Protein AF-S5TL28-F1 (afdb_monomer_lite)

Radius of gyration: 18.79 Å; chains: 1; bounding box: 47×39×50 Å

InterPro domains:
  IPR011010 DNA breaking-rejoining enzyme, catalytic core [SSF56349] (3-112)
  IPR013762 Integrase-like, catalytic domain superfamily [G3DSA:1.10.443.10] (1-119)

Organism: NCBI:txid1366593

Structure (mmCIF, N/CA/C/O backbone):
data_AF-S5TL28-F1
#
_entry.id   AF-S5TL28-F1
#
loop_
_atom_site.group_PDB
_atom_site.id
_atom_site.type_symbol
_atom_site.label_atom_id
_atom_site.label_alt_id
_atom_site.label_comp_id
_atom_site.label_asym_id
_atom_site.label_entity_id
_atom_site.label_seq_id
_atom_site.pdbx_PDB_ins_code
_atom_site.Cartn_x
_atom_site.Cartn_y
_atom_site.Cartn_z
_atom_site.occupancy
_atom_site.B_iso_or_equiv
_atom_site.auth_seq_id
_atom_site.auth_comp_id
_atom_site.auth_asym_id
_atom_site.auth_atom_id
_atom_site.pdbx_PDB_model_num
ATOM 1 N N . MET A 1 1 ? -10.225 -3.737 2.653 1.00 86.31 1 MET A N 1
ATOM 2 C CA . MET A 1 1 ? -8.857 -3.443 2.164 1.00 86.31 1 MET A CA 1
ATOM 3 C C . MET A 1 1 ? -9.007 -2.374 1.088 1.00 86.31 1 MET A C 1
ATOM 5 O O . MET A 1 1 ? -10.097 -2.346 0.532 1.00 86.31 1 MET A O 1
ATOM 9 N N . PRO A 1 2 ? -8.043 -1.462 0.855 1.00 91.88 2 PRO A N 1
ATOM 10 C CA . PRO A 1 2 ? -8.130 -0.562 -0.299 1.00 91.88 2 PRO A CA 1
ATOM 11 C C . PRO A 1 2 ? -8.305 -1.384 -1.591 1.00 91.88 2 PRO A C 1
ATOM 13 O O . PRO A 1 2 ? -7.598 -2.394 -1.711 1.00 91.88 2 PRO A O 1
ATOM 16 N N . PRO A 1 3 ? -9.244 -1.030 -2.488 1.00 89.69 3 PRO A N 1
ATOM 17 C CA . PRO A 1 3 ? -9.544 -1.804 -3.695 1.00 89.69 3 PRO A CA 1
ATOM 18 C C . PRO A 1 3 ? -8.320 -2.114 -4.557 1.00 89.69 3 PRO A C 1
ATOM 20 O O . PRO A 1 3 ? -8.129 -3.266 -4.939 1.00 89.69 3 PRO A O 1
ATOM 23 N N . SER A 1 4 ? -7.434 -1.140 -4.772 1.00 89.75 4 SER A N 1
ATOM 24 C CA . SER A 1 4 ? -6.243 -1.349 -5.600 1.00 89.75 4 SER A CA 1
ATOM 25 C C . SER A 1 4 ? -5.303 -2.414 -5.031 1.00 89.75 4 SER A C 1
ATOM 27 O O . SER A 1 4 ? -4.737 -3.206 -5.773 1.00 89.75 4 SER A O 1
ATOM 29 N N . ILE A 1 5 ? -5.168 -2.498 -3.702 1.00 90.81 5 ILE A N 1
ATOM 30 C CA . ILE A 1 5 ? -4.371 -3.560 -3.063 1.00 90.81 5 ILE A CA 1
ATOM 31 C C . ILE A 1 5 ? -5.093 -4.910 -3.155 1.00 90.81 5 ILE A C 1
ATOM 33 O O . ILE A 1 5 ? -4.433 -5.936 -3.305 1.00 90.81 5 ILE A O 1
ATOM 37 N N . ALA A 1 6 ? -6.426 -4.926 -3.050 1.00 92.25 6 ALA A N 1
ATOM 38 C CA . ALA A 1 6 ? -7.207 -6.158 -3.128 1.00 92.25 6 ALA A CA 1
ATOM 39 C C . ALA A 1 6 ? -7.021 -6.862 -4.481 1.00 92.25 6 ALA A C 1
ATOM 41 O O . ALA A 1 6 ? -6.751 -8.059 -4.483 1.00 92.25 6 ALA A O 1
ATOM 42 N N . ALA A 1 7 ? -7.021 -6.110 -5.587 1.00 91.12 7 ALA A N 1
ATOM 43 C CA . ALA A 1 7 ? -6.793 -6.651 -6.928 1.00 91.12 7 ALA A CA 1
ATOM 44 C C . ALA A 1 7 ? -5.463 -7.426 -7.043 1.00 91.12 7 ALA A C 1
ATOM 46 O O . ALA A 1 7 ? -5.442 -8.548 -7.542 1.00 91.12 7 ALA A O 1
ATOM 47 N N . PHE A 1 8 ? -4.362 -6.896 -6.492 1.00 91.25 8 PHE A N 1
ATOM 48 C CA . PHE A 1 8 ? -3.078 -7.617 -6.469 1.00 91.25 8 PHE A CA 1
ATOM 49 C C . PHE A 1 8 ? -3.125 -8.899 -5.628 1.00 91.25 8 PHE A C 1
ATOM 51 O O . PHE A 1 8 ? -2.470 -9.889 -5.952 1.00 91.25 8 PHE A O 1
ATOM 58 N N . TYR A 1 9 ? -3.867 -8.887 -4.519 1.00 91.44 9 TYR A N 1
ATOM 59 C CA . TYR A 1 9 ? -4.031 -10.072 -3.675 1.00 91.44 9 TYR A CA 1
ATOM 60 C C . TYR A 1 9 ? -4.878 -11.145 -4.363 1.00 91.44 9 TYR A C 1
ATOM 62 O O . TYR A 1 9 ? -4.575 -12.327 -4.215 1.00 91.44 9 TYR A O 1
ATOM 70 N N . GLU A 1 10 ? -5.913 -10.743 -5.095 1.00 90.94 10 GLU A N 1
ATOM 71 C CA . GLU A 1 10 ? -6.764 -11.627 -5.896 1.00 90.94 10 GLU A CA 1
ATOM 72 C C . GLU A 1 10 ? -5.967 -12.265 -7.038 1.00 90.94 10 GLU A C 1
ATOM 74 O O . GLU A 1 10 ? -5.937 -13.489 -7.139 1.00 90.94 10 GLU A O 1
ATOM 79 N N . GLU A 1 11 ? -5.211 -11.474 -7.804 1.00 89.81 11 GLU A N 1
ATOM 80 C CA . GLU A 1 11 ? -4.336 -11.987 -8.868 1.00 89.81 11 GLU A CA 1
ATOM 81 C C . GLU A 1 11 ? -3.312 -12.998 -8.329 1.00 89.81 11 GLU A C 1
ATOM 83 O O . GLU A 1 11 ? -3.089 -14.066 -8.907 1.00 89.81 11 GLU A O 1
ATOM 88 N N . LEU A 1 12 ? -2.722 -12.703 -7.168 1.00 90.44 12 LEU A N 1
ATOM 89 C CA . LEU A 1 12 ? -1.784 -13.613 -6.524 1.00 90.44 12 LEU A CA 1
ATOM 90 C C . LEU A 1 12 ? -2.466 -14.900 -6.043 1.00 90.44 12 LEU A C 1
ATOM 92 O O . LEU A 1 12 ? -1.913 -15.986 -6.220 1.00 90.44 12 LEU A O 1
ATOM 96 N N . LEU A 1 13 ? -3.666 -14.802 -5.467 1.00 92.00 13 LEU A N 1
ATOM 97 C CA . LEU A 1 13 ? -4.456 -15.964 -5.063 1.00 92.00 13 LEU A CA 1
ATOM 98 C C . LEU A 1 13 ? -4.805 -16.862 -6.255 1.00 92.00 13 LEU A C 1
ATOM 100 O O . LEU A 1 13 ? -4.700 -18.084 -6.133 1.00 92.00 13 LEU A O 1
ATOM 104 N N . ASP A 1 14 ? -5.151 -16.273 -7.399 1.00 91.81 14 ASP A N 1
ATOM 105 C CA . ASP A 1 14 ? -5.502 -16.997 -8.624 1.00 91.81 14 ASP A CA 1
ATOM 106 C C . ASP A 1 14 ? -4.300 -17.691 -9.275 1.00 91.81 14 ASP A C 1
ATOM 108 O O . ASP A 1 14 ? -4.453 -18.757 -9.890 1.00 91.81 14 ASP A O 1
ATOM 112 N N . SER A 1 15 ? -3.096 -17.138 -9.081 1.00 90.81 15 SER A N 1
ATOM 113 C CA . SER A 1 15 ? -1.842 -17.670 -9.631 1.00 90.81 15 SER A CA 1
ATOM 114 C C . SER A 1 15 ? -1.464 -19.057 -9.093 1.00 90.81 15 SER A C 1
ATOM 116 O O . SER A 1 15 ? -0.647 -19.758 -9.694 1.00 90.81 15 SER A O 1
ATOM 118 N N . HIS A 1 16 ? -2.056 -19.493 -7.974 1.00 92.88 16 HIS A N 1
ATOM 119 C CA . HIS A 1 16 ? -1.742 -20.778 -7.356 1.00 92.88 16 HIS A CA 1
ATOM 120 C C . HIS A 1 16 ? -2.952 -21.435 -6.674 1.00 92.88 16 HIS A C 1
ATOM 122 O O . HIS A 1 16 ? -4.073 -20.937 -6.686 1.00 92.88 16 HIS A O 1
ATOM 128 N N . ARG A 1 17 ? -2.754 -22.620 -6.083 1.00 94.75 17 ARG A N 1
ATOM 129 C CA . ARG A 1 17 ? -3.791 -23.352 -5.318 1.00 94.75 17 ARG A CA 1
ATOM 130 C C . ARG A 1 17 ? -3.398 -23.590 -3.859 1.00 94.75 17 ARG A C 1
ATOM 132 O O . ARG A 1 17 ? -3.982 -24.425 -3.175 1.00 94.75 17 ARG A O 1
ATOM 139 N N . HIS A 1 18 ? -2.377 -22.883 -3.388 1.00 94.94 18 HIS A N 1
ATOM 140 C CA . HIS A 1 18 ? -1.877 -23.014 -2.028 1.00 94.94 18 HIS A CA 1
ATOM 141 C C . HIS A 1 18 ? -2.744 -22.242 -1.023 1.00 94.94 18 HIS A C 1
ATOM 143 O O . HIS A 1 18 ? -3.359 -21.240 -1.380 1.00 94.94 18 HIS A O 1
ATOM 149 N N . PRO A 1 19 ? -2.783 -22.673 0.253 1.00 91.88 19 PRO A N 1
ATOM 150 C CA . PRO A 1 19 ? -3.640 -22.060 1.271 1.00 91.88 19 PRO A CA 1
ATOM 151 C C . PRO A 1 19 ? -3.159 -20.682 1.754 1.00 91.88 19 PRO A C 1
ATOM 153 O O . PRO A 1 19 ? -3.872 -20.009 2.495 1.00 91.88 19 PRO A O 1
ATOM 156 N N . PHE A 1 20 ? -1.946 -20.265 1.388 1.00 92.62 20 PHE A N 1
ATOM 157 C CA . PHE A 1 20 ? -1.374 -18.983 1.785 1.00 92.62 20 PHE A CA 1
ATOM 158 C C . PHE A 1 20 ? -1.224 -18.085 0.562 1.00 92.62 20 PHE A C 1
ATOM 160 O O . PHE A 1 20 ? -0.646 -18.519 -0.426 1.00 92.62 20 PHE A O 1
ATOM 167 N N . VAL A 1 21 ? -1.670 -16.829 0.677 1.00 90.69 21 VAL A N 1
ATOM 168 C CA . VAL A 1 21 ? -1.548 -15.816 -0.388 1.00 90.69 21 VAL A CA 1
ATOM 169 C C . VAL A 1 21 ? -0.081 -15.574 -0.759 1.00 90.69 21 VAL A C 1
ATOM 171 O O . VAL A 1 21 ? 0.299 -15.635 -1.913 1.00 90.69 21 VAL A O 1
ATOM 174 N N . LEU A 1 22 ? 0.769 -15.310 0.237 1.00 89.75 22 LEU A N 1
ATOM 175 C CA . LEU A 1 22 ? 2.204 -15.103 0.037 1.00 89.75 22 LEU A CA 1
ATOM 176 C C . LEU A 1 22 ? 2.945 -16.371 0.454 1.00 89.75 22 LEU A C 1
ATOM 178 O O . LEU A 1 22 ? 3.274 -16.555 1.632 1.00 89.75 22 LEU A O 1
ATOM 182 N N . CYS A 1 23 ? 3.200 -17.248 -0.512 1.00 91.50 23 CYS A N 1
ATOM 183 C CA . CYS A 1 23 ? 3.902 -18.505 -0.294 1.00 91.50 23 CYS A CA 1
ATOM 184 C C . CYS A 1 23 ? 5.097 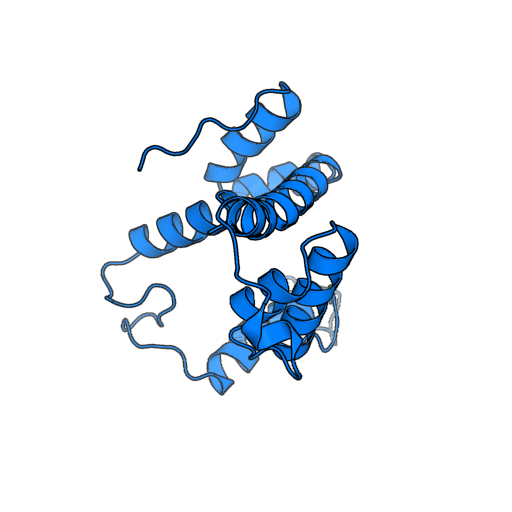-18.684 -1.228 1.00 91.50 23 CYS A C 1
ATOM 186 O O . CYS A 1 23 ? 5.293 -17.940 -2.189 1.00 91.50 23 CYS A O 1
ATOM 188 N N . ASN A 1 24 ? 5.958 -19.631 -0.873 1.00 90.31 24 ASN A N 1
ATOM 189 C CA . ASN A 1 24 ? 7.018 -20.0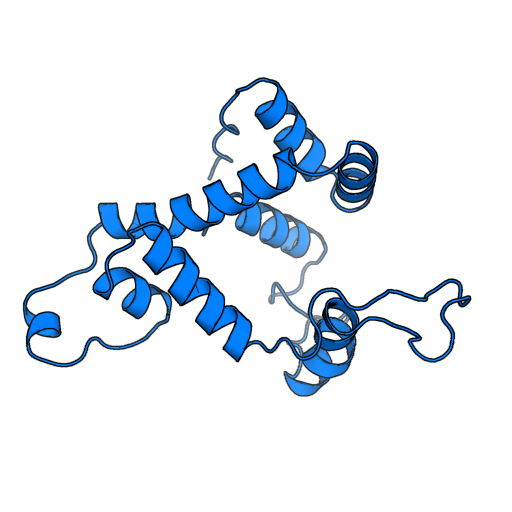95 -1.754 1.00 90.31 24 ASN A CA 1
ATOM 190 C C . ASN A 1 24 ? 6.455 -21.080 -2.805 1.00 90.31 24 ASN A C 1
ATOM 192 O O . ASN A 1 24 ? 5.296 -21.481 -2.687 1.00 90.31 24 ASN A O 1
ATOM 196 N N . PRO A 1 25 ? 7.251 -21.515 -3.800 1.00 89.94 25 PRO A N 1
ATOM 197 C CA . PRO A 1 25 ? 6.788 -22.459 -4.823 1.00 89.94 25 PRO A CA 1
ATOM 198 C C . PRO A 1 25 ? 6.261 -23.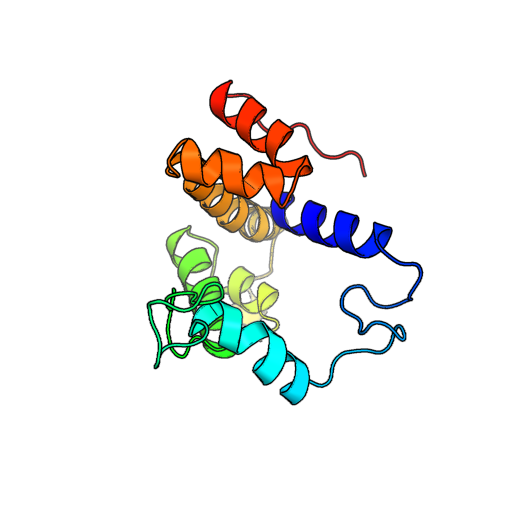798 -4.280 1.00 89.94 25 PRO A C 1
ATOM 200 O O . PRO A 1 25 ? 5.506 -24.482 -4.960 1.00 89.94 25 PRO A O 1
ATOM 203 N N . GLU A 1 26 ? 6.623 -24.181 -3.050 1.00 92.00 26 GLU A N 1
ATOM 204 C CA . GLU A 1 26 ? 6.088 -25.372 -2.377 1.00 92.00 26 GLU A CA 1
ATOM 205 C C . GLU A 1 26 ? 4.819 -25.094 -1.546 1.00 92.00 26 GLU A C 1
ATOM 207 O O . GLU A 1 26 ? 4.367 -25.958 -0.790 1.00 92.00 26 GLU A O 1
ATOM 212 N N . GLY A 1 27 ? 4.257 -23.885 -1.621 1.00 93.25 27 GLY A N 1
ATOM 213 C CA . GLY A 1 27 ? 3.049 -23.492 -0.901 1.00 93.25 27 GLY A CA 1
ATOM 214 C C . GLY A 1 27 ? 3.238 -23.219 0.589 1.00 93.25 27 GLY A C 1
ATOM 215 O O . GLY A 1 27 ? 2.259 -23.165 1.334 1.00 93.25 27 GLY A O 1
ATOM 216 N N . LYS A 1 28 ? 4.478 -23.065 1.059 1.00 94.44 28 LYS A N 1
ATOM 217 C CA . LYS A 1 28 ? 4.801 -22.793 2.466 1.00 94.44 28 LYS A CA 1
ATOM 218 C C . LYS A 1 28 ? 4.971 -21.291 2.717 1.00 94.44 28 LYS A C 1
ATOM 220 O O . LYS A 1 28 ? 5.444 -20.572 1.835 1.00 94.44 28 LYS A O 1
ATOM 225 N N . PRO A 1 29 ? 4.660 -20.800 3.932 1.00 93.25 29 PRO A N 1
ATOM 226 C CA . PRO A 1 29 ? 4.915 -19.410 4.288 1.00 93.25 29 PRO A CA 1
ATOM 227 C C . PRO A 1 29 ? 6.403 -19.066 4.203 1.00 93.25 29 PRO A C 1
ATOM 229 O O . PRO A 1 29 ? 7.267 -19.831 4.646 1.00 93.25 29 PRO A O 1
ATOM 232 N N . TRP A 1 30 ? 6.705 -17.871 3.706 1.00 91.06 30 TRP A N 1
ATOM 233 C CA . TRP A 1 30 ? 8.072 -17.370 3.698 1.00 91.06 30 TRP A CA 1
ATOM 234 C C . TRP A 1 30 ? 8.588 -17.104 5.115 1.00 91.06 30 TRP A C 1
ATOM 236 O O . TRP A 1 30 ? 7.953 -16.427 5.926 1.00 91.06 30 TRP A O 1
ATOM 246 N N . ARG A 1 31 ? 9.814 -17.561 5.405 1.00 91.81 31 ARG A N 1
ATOM 247 C CA . ARG A 1 31 ? 10.542 -17.082 6.587 1.00 91.81 31 ARG A CA 1
ATOM 248 C C . ARG A 1 31 ? 10.865 -15.602 6.406 1.00 91.81 31 ARG A C 1
ATOM 250 O O . ARG A 1 31 ? 11.387 -15.208 5.365 1.00 91.81 31 ARG A O 1
ATOM 257 N N . ARG A 1 32 ? 10.644 -14.806 7.457 1.00 91.06 32 ARG A N 1
ATOM 258 C CA . ARG A 1 32 ? 10.882 -13.352 7.457 1.00 91.06 32 ARG A CA 1
ATOM 259 C C . ARG A 1 32 ? 12.272 -12.968 6.937 1.00 91.06 32 ARG A C 1
ATOM 261 O O . ARG A 1 32 ? 12.377 -12.034 6.152 1.00 91.06 32 ARG A O 1
ATOM 268 N N . SER A 1 33 ? 13.324 -13.666 7.370 1.00 91.50 33 SER A N 1
ATOM 269 C CA . SER A 1 33 ? 14.704 -13.401 6.934 1.00 91.50 33 SER A CA 1
ATOM 270 C C . SER A 1 33 ? 14.892 -13.641 5.438 1.00 91.50 33 SER A C 1
ATOM 272 O O . SER A 1 33 ? 15.465 -12.797 4.759 1.00 91.50 33 SER A O 1
ATOM 274 N N . ASN A 1 34 ? 14.361 -14.754 4.928 1.00 92.12 34 ASN A N 1
ATOM 275 C CA . ASN A 1 34 ? 14.508 -15.144 3.529 1.00 92.12 34 ASN A CA 1
ATOM 276 C C . ASN A 1 34 ? 13.746 -14.184 2.620 1.00 92.12 34 ASN A C 1
ATOM 278 O O . ASN A 1 34 ? 14.311 -13.712 1.643 1.00 92.12 34 ASN A O 1
ATOM 282 N N . PHE A 1 35 ? 12.500 -13.849 2.974 1.00 92.38 35 PHE A N 1
ATOM 283 C CA . PHE A 1 35 ? 11.725 -12.864 2.222 1.00 92.38 35 PHE A CA 1
ATOM 284 C C . PHE A 1 35 ? 12.431 -11.509 2.192 1.00 92.38 35 PHE A C 1
ATOM 286 O O . PHE A 1 35 ? 12.561 -10.887 1.140 1.00 92.38 35 PHE A O 1
ATOM 293 N N . ARG A 1 36 ? 12.935 -11.075 3.355 1.00 91.94 36 ARG A N 1
ATOM 294 C CA . ARG A 1 36 ? 13.642 -9.804 3.473 1.00 91.94 36 ARG A CA 1
ATOM 295 C C . ARG A 1 36 ? 14.864 -9.743 2.559 1.00 91.94 36 ARG A C 1
ATOM 297 O O . ARG A 1 36 ? 15.028 -8.765 1.851 1.00 91.94 36 ARG A O 1
ATOM 304 N N . GLN A 1 37 ? 15.709 -10.769 2.595 1.00 90.81 37 GLN A N 1
ATOM 305 C CA . GLN A 1 37 ? 16.967 -10.775 1.850 1.00 90.81 37 GLN A CA 1
ATOM 306 C C . GLN A 1 37 ? 16.770 -10.963 0.346 1.00 90.81 37 GLN A C 1
ATOM 308 O O . GLN A 1 37 ? 17.516 -10.380 -0.425 1.00 90.81 37 GLN A O 1
ATOM 313 N N . ARG A 1 38 ? 15.799 -11.786 -0.065 1.00 90.75 38 ARG A N 1
ATOM 314 C CA . ARG A 1 38 ? 15.646 -12.187 -1.472 1.00 90.75 38 ARG A CA 1
ATOM 315 C C . ARG A 1 38 ? 14.710 -11.309 -2.286 1.00 90.75 38 ARG A C 1
ATOM 317 O O . ARG A 1 38 ? 14.852 -11.278 -3.496 1.00 90.75 38 ARG A O 1
ATOM 324 N N . TYR A 1 39 ? 13.744 -10.658 -1.643 1.00 90.44 39 TYR A N 1
ATOM 325 C CA . TYR A 1 39 ? 12.704 -9.914 -2.356 1.00 90.44 39 TYR A CA 1
ATOM 326 C C . TYR A 1 39 ? 12.585 -8.484 -1.851 1.00 90.44 39 TYR A C 1
ATOM 328 O O . TYR A 1 39 ? 12.613 -7.553 -2.643 1.00 90.44 39 TYR A O 1
ATOM 336 N N . TRP A 1 40 ? 12.492 -8.292 -0.531 1.00 91.62 40 TRP A N 1
ATOM 337 C CA . TRP A 1 40 ? 12.290 -6.951 0.021 1.00 91.62 40 TRP A CA 1
ATOM 338 C C . TRP A 1 40 ? 13.488 -6.034 -0.232 1.00 91.62 40 TRP A C 1
ATOM 340 O O . TRP A 1 40 ? 13.313 -4.959 -0.784 1.00 91.62 40 TRP A O 1
ATOM 350 N N . TRP A 1 41 ? 14.693 -6.438 0.175 1.00 92.12 41 TRP A N 1
ATOM 351 C CA . TRP A 1 41 ? 15.884 -5.608 -0.001 1.00 92.12 41 TRP A 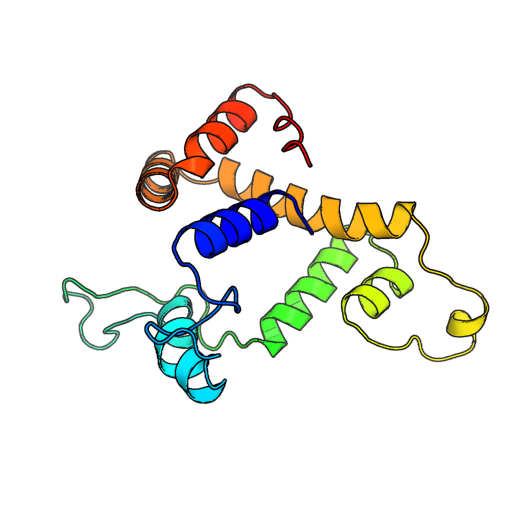CA 1
ATOM 352 C C . TRP A 1 41 ? 16.187 -5.324 -1.472 1.00 92.12 41 TRP A C 1
ATOM 354 O O . TRP A 1 41 ? 16.245 -4.148 -1.803 1.00 92.12 41 TRP A O 1
ATOM 364 N N . PRO A 1 42 ? 16.243 -6.318 -2.378 1.00 91.88 42 PRO A N 1
ATOM 365 C CA . PRO A 1 42 ? 16.461 -6.037 -3.798 1.00 91.88 42 PRO A CA 1
ATOM 366 C C . PRO A 1 42 ? 15.447 -5.060 -4.416 1.00 91.88 42 PRO A C 1
ATOM 368 O O . PRO A 1 42 ? 15.812 -4.262 -5.271 1.00 91.88 42 PRO A O 1
ATOM 371 N N . ALA A 1 43 ? 14.185 -5.072 -3.967 1.00 91.38 43 ALA A N 1
ATOM 372 C CA . ALA A 1 43 ? 13.158 -4.160 -4.480 1.00 91.38 43 ALA A CA 1
ATOM 373 C C . ALA A 1 43 ? 13.356 -2.688 -4.057 1.00 91.38 43 ALA A C 1
ATOM 375 O O . ALA A 1 43 ? 12.924 -1.783 -4.769 1.00 91.38 43 ALA A O 1
ATOM 376 N N . TRP A 1 44 ? 13.979 -2.437 -2.901 1.00 93.12 44 TRP A N 1
ATOM 377 C CA . TRP A 1 44 ? 14.167 -1.085 -2.352 1.00 93.12 44 TRP A CA 1
ATOM 378 C C . TRP A 1 44 ? 15.596 -0.563 -2.513 1.00 93.12 44 TRP A C 1
ATOM 380 O O . TRP A 1 44 ? 15.798 0.609 -2.833 1.00 93.12 44 TRP A O 1
ATOM 390 N N . ASP A 1 45 ? 16.570 -1.445 -2.300 1.00 92.56 45 ASP A N 1
ATOM 391 C CA . ASP A 1 45 ? 18.005 -1.164 -2.285 1.00 92.56 45 ASP A CA 1
ATOM 392 C C . ASP A 1 45 ? 18.659 -1.351 -3.664 1.00 92.56 45 ASP A C 1
ATOM 394 O O . ASP A 1 45 ? 19.821 -0.985 -3.837 1.00 92.56 45 ASP A O 1
ATOM 398 N N . GLY A 1 46 ? 17.917 -1.877 -4.642 1.00 91.69 46 GLY A N 1
ATOM 399 C CA . GLY A 1 46 ? 18.419 -2.132 -5.986 1.00 91.69 46 GLY A CA 1
ATOM 400 C C . GLY A 1 46 ? 19.155 -3.468 -6.132 1.00 91.69 46 GLY A C 1
ATOM 401 O O . GLY A 1 46 ? 19.274 -4.255 -5.189 1.00 91.69 46 GLY A O 1
ATOM 402 N N . GLN A 1 47 ? 19.631 -3.727 -7.348 1.00 90.94 47 GLN A N 1
ATOM 403 C CA . GLN A 1 47 ? 20.396 -4.913 -7.745 1.00 90.94 47 GLN A CA 1
ATOM 404 C C . GLN A 1 47 ? 21.662 -4.493 -8.500 1.00 90.94 47 GLN A C 1
ATOM 406 O O . GLN A 1 47 ? 21.676 -3.464 -9.175 1.00 90.94 47 GLN A O 1
ATOM 411 N N . ASP A 1 48 ? 22.733 -5.271 -8.325 1.00 85.25 48 ASP A N 1
ATOM 412 C CA . ASP A 1 48 ? 24.034 -5.095 -8.989 1.00 85.25 48 ASP A CA 1
ATOM 413 C C . ASP A 1 48 ? 24.594 -3.668 -8.938 1.00 85.25 48 ASP A C 1
ATOM 415 O O . ASP A 1 48 ? 25.036 -3.088 -9.927 1.00 85.25 48 ASP A O 1
ATOM 419 N N . MET A 1 49 ? 24.597 -3.088 -7.736 1.00 83.56 49 MET A N 1
ATOM 420 C CA . MET A 1 49 ? 25.060 -1.717 -7.483 1.00 83.56 49 MET A CA 1
ATOM 421 C C . MET A 1 49 ? 26.529 -1.474 -7.847 1.00 83.56 49 MET A C 1
ATOM 423 O O . MET A 1 49 ? 26.901 -0.347 -8.173 1.00 83.56 49 MET A O 1
ATOM 427 N N . ASP A 1 50 ? 27.350 -2.522 -7.808 1.00 86.75 50 ASP A N 1
ATOM 428 C CA . ASP A 1 50 ? 28.773 -2.452 -8.149 1.00 86.75 50 ASP A CA 1
ATOM 429 C C . ASP A 1 50 ? 29.017 -2.487 -9.668 1.00 86.75 50 ASP A C 1
ATOM 431 O O . ASP A 1 50 ? 30.120 -2.176 -10.122 1.00 86.75 50 ASP A O 1
ATOM 435 N N . ASN A 1 51 ? 28.000 -2.833 -10.468 1.00 88.50 51 ASN A N 1
ATOM 436 C CA . ASN A 1 51 ? 28.075 -2.851 -11.926 1.00 88.50 51 ASN A CA 1
ATOM 437 C C . ASN A 1 51 ? 26.826 -2.213 -12.564 1.00 88.50 51 ASN A C 1
ATOM 439 O O . ASN A 1 51 ? 25.945 -2.925 -13.044 1.00 88.50 51 ASN A O 1
ATOM 443 N N . PRO A 1 52 ? 26.772 -0.871 -12.660 1.00 86.50 52 PRO A N 1
ATOM 444 C CA . PRO A 1 52 ? 25.629 -0.157 -13.236 1.00 86.50 52 PRO A CA 1
ATOM 445 C C . PRO A 1 52 ? 25.324 -0.474 -14.709 1.00 86.50 52 PRO A C 1
ATOM 447 O O . PRO A 1 52 ? 24.282 -0.073 -15.217 1.00 86.50 52 PRO A O 1
ATOM 450 N N . CYS A 1 53 ? 26.244 -1.143 -15.410 1.00 88.25 53 CYS A N 1
ATOM 451 C CA . CYS A 1 53 ? 26.074 -1.563 -16.800 1.00 88.25 53 CYS A CA 1
ATOM 452 C C . CYS A 1 53 ? 25.566 -3.009 -16.934 1.00 88.25 53 CYS A C 1
ATOM 454 O O . CYS A 1 53 ? 25.484 -3.499 -18.058 1.00 88.25 53 CYS A O 1
ATOM 456 N N . ALA A 1 54 ? 25.310 -3.715 -15.828 1.00 88.75 54 ALA A N 1
ATOM 457 C CA . ALA A 1 54 ? 24.734 -5.054 -15.869 1.00 88.75 54 ALA A CA 1
ATOM 458 C C . ALA A 1 54 ? 23.295 -5.014 -16.405 1.00 88.75 54 ALA A C 1
ATOM 460 O O . ALA A 1 54 ? 22.555 -4.067 -16.137 1.00 88.75 54 ALA A O 1
ATOM 461 N N . ASP A 1 55 ? 22.894 -6.056 -17.137 1.00 85.75 55 ASP A N 1
ATOM 462 C CA . ASP A 1 55 ? 21.551 -6.151 -17.726 1.00 85.75 55 ASP A CA 1
ATOM 463 C C . ASP A 1 55 ? 20.440 -6.219 -16.657 1.00 85.75 55 ASP A C 1
ATOM 465 O O . ASP A 1 55 ? 19.305 -5.821 -16.910 1.00 85.75 55 ASP A O 1
ATOM 469 N N . ASP A 1 56 ? 20.764 -6.709 -15.459 1.00 86.44 56 ASP A N 1
ATOM 470 C CA . ASP A 1 56 ? 19.893 -6.821 -14.286 1.00 86.44 56 ASP A CA 1
ATOM 471 C C . ASP A 1 56 ? 20.102 -5.705 -13.250 1.00 86.44 56 ASP A C 1
ATOM 473 O O . ASP A 1 56 ? 19.493 -5.737 -12.177 1.00 86.44 56 ASP A O 1
ATOM 477 N N . HIS A 1 57 ? 20.899 -4.680 -13.573 1.00 89.38 57 HIS A N 1
ATOM 478 C CA . HIS A 1 57 ? 21.078 -3.536 -12.690 1.00 89.38 57 HIS A CA 1
ATOM 479 C C . HIS A 1 57 ? 19.746 -2.814 -12.452 1.00 89.38 57 HIS A C 1
ATOM 481 O O . HIS A 1 57 ? 19.098 -2.314 -13.376 1.00 89.38 57 HIS A O 1
ATOM 487 N N . VAL A 1 58 ? 19.367 -2.697 -11.181 1.00 88.62 58 VAL A N 1
ATOM 488 C CA . VAL A 1 58 ? 18.200 -1.923 -10.750 1.00 88.62 58 VAL A CA 1
ATOM 489 C C . VAL A 1 58 ? 18.682 -0.875 -9.755 1.00 88.62 58 VAL A C 1
ATOM 491 O O . VAL A 1 58 ? 19.205 -1.255 -8.707 1.00 88.62 58 VAL A O 1
ATOM 494 N N . PRO A 1 59 ? 18.514 0.433 -10.019 1.00 90.31 59 PRO A N 1
ATOM 495 C CA . PRO A 1 59 ? 18.902 1.452 -9.057 1.00 90.31 59 PRO A CA 1
ATOM 496 C C . PRO A 1 59 ? 17.986 1.415 -7.821 1.00 90.31 59 PRO A C 1
ATOM 498 O O . PRO A 1 59 ? 16.805 1.068 -7.928 1.00 90.31 59 PRO A O 1
ATOM 501 N N . PRO A 1 60 ? 18.485 1.811 -6.639 1.00 92.50 60 PRO A N 1
ATOM 502 C CA . PRO A 1 60 ? 17.677 1.862 -5.436 1.00 92.50 60 PRO A CA 1
ATOM 503 C C . PRO A 1 60 ? 16.589 2.925 -5.561 1.00 92.50 60 PRO A C 1
ATOM 505 O O . PRO A 1 60 ? 16.841 4.048 -6.001 1.00 92.50 60 PRO A O 1
ATOM 508 N N . SER A 1 61 ? 15.395 2.596 -5.082 1.00 90.12 61 SER A N 1
ATOM 509 C CA . SER A 1 61 ? 14.272 3.534 -5.005 1.00 90.12 61 SER A CA 1
ATOM 510 C C . SER A 1 61 ? 14.198 4.219 -3.638 1.00 90.12 61 SER A C 1
ATOM 512 O O . SER A 1 61 ? 13.986 5.428 -3.552 1.00 90.12 61 SER A O 1
ATOM 514 N N . LEU A 1 62 ? 14.405 3.460 -2.558 1.00 91.25 62 LEU A N 1
ATOM 515 C CA . LEU A 1 62 ? 14.411 3.964 -1.187 1.00 91.25 62 LEU A CA 1
ATOM 516 C C . LEU A 1 62 ? 15.334 3.090 -0.322 1.00 91.25 62 LEU A C 1
ATOM 518 O O . LEU A 1 62 ? 14.856 2.175 0.357 1.00 91.25 62 LEU A O 1
ATOM 522 N N . PRO A 1 63 ? 16.654 3.357 -0.342 1.00 89.94 63 PRO A N 1
ATOM 523 C CA . PRO A 1 63 ? 17.624 2.562 0.395 1.00 89.94 63 PRO A CA 1
ATOM 524 C C . PRO A 1 63 ? 17.275 2.420 1.877 1.00 89.94 63 PRO A C 1
ATOM 526 O O . PRO A 1 63 ? 16.853 3.378 2.531 1.00 89.94 63 PRO A O 1
ATOM 529 N N . TRP A 1 64 ? 17.529 1.236 2.426 1.00 86.00 64 TRP A N 1
ATOM 530 C CA . TRP A 1 64 ? 17.351 0.873 3.833 1.00 86.00 64 TRP A CA 1
ATOM 531 C C . TRP A 1 64 ? 15.903 0.883 4.318 1.00 86.00 64 TRP A C 1
ATOM 533 O O . TRP A 1 64 ? 15.652 0.800 5.526 1.00 86.00 64 TRP A O 1
ATOM 543 N N . PHE A 1 65 ? 14.933 0.933 3.404 1.00 94.00 65 PHE A N 1
ATOM 544 C CA . PHE A 1 65 ? 13.530 0.890 3.770 1.00 94.00 65 PHE A CA 1
ATOM 545 C C . PHE A 1 65 ? 13.190 -0.442 4.442 1.00 94.00 65 PHE A C 1
ATOM 547 O O . PHE A 1 65 ? 13.468 -1.529 3.933 1.00 94.00 65 PHE A O 1
ATOM 554 N N . THR A 1 66 ? 12.584 -0.381 5.627 1.00 92.00 66 THR A N 1
ATOM 555 C CA . THR A 1 66 ? 12.208 -1.576 6.394 1.00 92.00 66 THR A CA 1
ATOM 556 C C . THR A 1 66 ? 10.696 -1.698 6.518 1.00 92.00 66 THR A C 1
ATOM 558 O O . THR A 1 66 ? 9.960 -0.729 6.365 1.00 92.00 66 THR A O 1
ATOM 561 N N . PHE A 1 67 ? 10.211 -2.881 6.904 1.00 89.62 67 PHE A N 1
ATOM 562 C CA . PHE A 1 67 ? 8.800 -3.055 7.272 1.00 89.62 67 PHE A CA 1
ATOM 563 C C . PHE A 1 67 ? 8.341 -2.102 8.383 1.00 89.62 67 PHE A C 1
ATOM 565 O O . PHE A 1 67 ? 7.176 -1.708 8.414 1.00 89.62 67 PHE A O 1
ATOM 572 N N . ASN A 1 68 ? 9.236 -1.756 9.315 1.00 92.06 68 ASN A N 1
ATOM 573 C CA . ASN A 1 68 ? 8.913 -0.811 10.376 1.00 92.06 68 ASN A CA 1
ATOM 574 C C . ASN A 1 68 ? 8.754 0.604 9.809 1.00 92.06 68 ASN A C 1
ATOM 576 O O . ASN A 1 68 ? 7.772 1.269 10.130 1.00 92.06 68 ASN A O 1
ATOM 580 N N . GLU A 1 69 ? 9.643 1.005 8.896 1.00 93.19 69 GLU A N 1
ATOM 581 C CA . GLU A 1 69 ? 9.536 2.284 8.189 1.00 93.19 69 GLU A CA 1
ATOM 582 C C . GLU A 1 69 ? 8.257 2.355 7.356 1.00 93.19 69 GLU A C 1
ATOM 584 O O . GLU A 1 69 ? 7.497 3.304 7.505 1.00 93.19 69 GLU A O 1
ATOM 589 N N . GLY A 1 70 ? 7.906 1.307 6.604 1.00 93.19 70 GLY A N 1
ATOM 590 C CA . GLY A 1 70 ? 6.632 1.275 5.876 1.00 93.19 70 GLY A CA 1
ATOM 591 C C . GLY A 1 70 ? 5.408 1.406 6.783 1.00 93.19 70 GLY A C 1
ATOM 592 O O . GLY A 1 70 ? 4.438 2.087 6.446 1.00 93.19 70 GLY A O 1
ATOM 593 N N . ARG A 1 71 ? 5.463 0.832 7.989 1.00 93.56 71 ARG A N 1
ATOM 594 C CA . ARG A 1 71 ? 4.404 0.987 8.991 1.00 93.56 71 ARG A CA 1
ATOM 595 C C . ARG A 1 71 ? 4.350 2.403 9.573 1.00 93.56 71 ARG A C 1
ATOM 597 O O . ARG A 1 71 ? 3.252 2.890 9.857 1.00 93.56 71 ARG A O 1
ATOM 604 N N . HIS A 1 72 ? 5.498 3.051 9.767 1.00 94.50 72 HIS A N 1
ATOM 605 C CA . HIS A 1 72 ? 5.573 4.452 10.176 1.00 94.50 72 HIS A CA 1
ATOM 606 C C . HIS A 1 72 ? 5.014 5.367 9.088 1.00 94.50 72 HIS A C 1
ATOM 608 O O . HIS A 1 72 ? 4.094 6.128 9.380 1.00 94.50 72 HIS A O 1
ATOM 614 N N . THR A 1 73 ? 5.456 5.204 7.841 1.00 94.75 73 THR A N 1
ATOM 615 C CA . THR A 1 73 ? 4.952 5.941 6.677 1.00 94.75 73 THR A CA 1
ATOM 616 C C . THR A 1 73 ? 3.441 5.799 6.535 1.00 94.75 73 THR A C 1
ATOM 618 O O . THR A 1 73 ? 2.746 6.806 6.437 1.00 94.75 73 THR A O 1
ATOM 621 N N . HIS A 1 74 ? 2.894 4.580 6.643 1.00 95.50 74 HIS A N 1
ATOM 622 C CA . HIS A 1 74 ? 1.443 4.372 6.600 1.00 95.50 74 HIS A CA 1
ATOM 623 C C . HIS A 1 74 ? 0.708 5.161 7.695 1.00 95.50 74 HIS A C 1
ATOM 625 O O . HIS A 1 74 ? -0.323 5.776 7.436 1.00 95.50 74 HIS A O 1
ATOM 631 N N . SER A 1 75 ? 1.241 5.180 8.923 1.00 96.38 75 SER A N 1
ATOM 632 C CA . SER A 1 75 ? 0.656 5.974 10.009 1.00 96.38 75 SER A CA 1
ATOM 633 C C . SER A 1 75 ? 0.717 7.476 9.738 1.00 96.38 75 SER A C 1
ATOM 635 O O . SER A 1 75 ? -0.218 8.184 10.118 1.00 96.38 75 SER A O 1
ATOM 637 N N . THR A 1 76 ? 1.820 7.954 9.162 1.00 97.19 76 THR A N 1
ATOM 638 C CA . THR A 1 76 ? 2.044 9.367 8.844 1.00 97.19 76 THR A CA 1
ATOM 639 C C . THR A 1 76 ? 1.103 9.825 7.739 1.00 97.19 76 THR A C 1
ATOM 641 O O . THR A 1 76 ? 0.380 10.790 7.943 1.00 97.19 76 THR A O 1
ATOM 644 N N . TRP A 1 77 ? 0.999 9.084 6.634 1.00 97.38 77 TRP A N 1
ATOM 645 C CA . TRP A 1 77 ? 0.092 9.422 5.532 1.00 97.38 77 TRP A CA 1
ATOM 646 C C . TRP A 1 77 ? -1.373 9.427 5.958 1.00 97.38 77 TRP A C 1
ATOM 648 O O . TRP A 1 77 ? -2.091 10.378 5.674 1.00 97.38 77 TRP A O 1
ATOM 658 N N . LEU A 1 78 ? -1.807 8.437 6.747 1.00 97.69 78 LEU A N 1
ATOM 659 C CA . LEU A 1 78 ? -3.155 8.475 7.317 1.00 97.69 78 LEU A CA 1
ATOM 660 C C . LEU A 1 78 ? -3.365 9.713 8.210 1.00 97.69 78 LEU A C 1
ATOM 662 O O . LEU A 1 78 ? -4.481 10.209 8.315 1.00 97.69 78 LEU A O 1
ATOM 666 N N . ALA A 1 79 ? -2.332 10.203 8.900 1.00 97.81 79 ALA A N 1
ATOM 667 C CA . ALA A 1 79 ? -2.448 11.414 9.708 1.00 97.81 79 ALA A CA 1
ATOM 668 C C . ALA A 1 79 ? -2.541 12.679 8.845 1.00 97.81 79 ALA A C 1
ATOM 670 O O . ALA A 1 79 ? -3.376 13.531 9.143 1.00 97.81 79 ALA A O 1
ATOM 671 N N . GLU A 1 80 ? -1.724 12.774 7.795 1.00 98.19 80 GLU A N 1
ATOM 672 C CA . GLU A 1 80 ? -1.758 13.854 6.799 1.00 98.19 80 GLU A CA 1
ATOM 673 C C . GLU A 1 80 ? -3.128 13.951 6.118 1.00 98.19 80 GLU A C 1
ATOM 675 O O . GLU A 1 80 ? -3.663 15.046 5.977 1.00 98.19 80 GLU A O 1
ATOM 680 N N . ASP A 1 81 ? -3.747 12.809 5.808 1.00 97.38 81 ASP A N 1
ATOM 681 C CA . ASP A 1 81 ? -5.074 12.737 5.178 1.00 97.38 81 ASP A CA 1
ATOM 682 C C . ASP A 1 81 ? -6.230 12.894 6.189 1.00 97.38 81 ASP A C 1
ATOM 684 O O . ASP A 1 81 ? -7.391 12.595 5.902 1.00 97.38 81 ASP A O 1
ATOM 688 N N . GLY A 1 82 ? -5.928 13.330 7.416 1.00 97.06 82 GLY A N 1
ATOM 689 C CA . GLY A 1 82 ? -6.927 13.661 8.431 1.00 97.06 82 GLY A CA 1
ATOM 690 C C . GLY A 1 82 ? -7.599 12.460 9.103 1.00 97.06 82 GLY A C 1
ATOM 691 O O . GLY A 1 82 ? -8.558 12.641 9.857 1.00 97.06 82 GLY A O 1
ATOM 692 N N . VAL A 1 83 ? -7.116 11.229 8.898 1.00 97.44 83 VAL A N 1
ATOM 693 C CA . VAL A 1 83 ? -7.684 10.038 9.549 1.00 97.44 83 VAL A CA 1
ATOM 694 C C . VAL A 1 83 ? -7.455 10.122 11.059 1.00 97.44 83 VAL A C 1
ATOM 696 O O . VAL A 1 83 ? -6.301 10.180 11.482 1.00 97.44 83 VAL A O 1
ATOM 699 N N . PRO A 1 84 ? -8.497 10.075 11.912 1.00 95.69 84 PRO A N 1
ATOM 700 C CA . PRO A 1 84 ? -8.343 10.260 13.355 1.00 95.69 84 PRO A CA 1
ATOM 701 C C . PRO A 1 84 ? -7.393 9.252 14.013 1.00 95.69 84 PRO A C 1
ATOM 703 O O . PRO A 1 84 ? -7.367 8.071 13.665 1.00 95.69 84 PRO A O 1
ATOM 706 N N . GLU A 1 85 ? -6.650 9.687 15.034 1.00 94.62 85 GLU A N 1
ATOM 707 C CA . GLU A 1 85 ? -5.611 8.876 15.690 1.00 94.62 85 GLU A CA 1
ATOM 708 C C . GLU A 1 85 ? -6.128 7.532 16.228 1.00 94.62 85 GLU A C 1
ATOM 710 O O . GLU A 1 85 ? -5.458 6.509 16.078 1.00 94.62 85 GLU A O 1
ATOM 715 N N . VAL A 1 86 ? -7.341 7.510 16.794 1.00 94.81 86 VAL A N 1
ATOM 716 C CA . VAL A 1 86 ? -8.013 6.281 17.252 1.00 94.81 86 VAL A CA 1
ATOM 717 C C . VAL A 1 86 ? -8.124 5.237 16.137 1.00 94.81 86 VAL A C 1
ATOM 719 O O . VAL A 1 86 ? -7.908 4.047 16.368 1.00 94.81 86 VAL A O 1
ATOM 722 N N . ALA A 1 87 ? -8.410 5.686 14.917 1.00 95.50 87 ALA A N 1
ATOM 723 C CA . ALA A 1 87 ? -8.604 4.847 13.751 1.00 95.50 87 ALA A CA 1
ATOM 724 C C . ALA A 1 87 ? -7.253 4.366 13.211 1.00 95.50 87 ALA A C 1
ATOM 726 O O . ALA A 1 87 ? -7.078 3.169 12.985 1.00 95.50 87 ALA A O 1
ATOM 727 N N . ARG A 1 88 ? -6.258 5.261 13.122 1.00 95.81 88 ARG A N 1
ATOM 728 C CA . ARG A 1 88 ? -4.882 4.906 12.732 1.00 95.81 88 ARG A CA 1
ATOM 729 C C . ARG A 1 88 ? -4.281 3.864 13.674 1.00 95.81 88 ARG A C 1
ATOM 731 O O . ARG A 1 88 ? -3.769 2.840 13.226 1.00 95.81 88 ARG A O 1
ATOM 738 N N . ARG A 1 89 ? -4.396 4.069 14.992 1.00 94.62 89 ARG A N 1
ATOM 739 C CA . ARG A 1 89 ? -3.903 3.105 15.988 1.00 94.62 89 ARG A CA 1
ATOM 740 C C . ARG A 1 89 ? -4.610 1.764 15.878 1.00 94.62 89 ARG A C 1
ATOM 742 O O . ARG A 1 89 ? -3.928 0.743 15.851 1.00 94.62 89 ARG A O 1
ATOM 749 N N . ALA A 1 90 ? -5.936 1.759 15.757 1.00 93.56 90 ALA A N 1
ATOM 750 C CA . ALA A 1 90 ? -6.693 0.526 15.574 1.00 93.56 90 ALA A CA 1
ATOM 751 C C . ALA A 1 90 ? -6.281 -0.222 14.296 1.00 93.56 90 ALA A C 1
ATOM 753 O O . ALA A 1 90 ? -6.040 -1.425 14.356 1.00 93.56 90 ALA A O 1
ATOM 754 N N . ARG A 1 91 ? -6.113 0.485 13.168 1.00 94.62 91 ARG A N 1
ATOM 755 C CA . ARG A 1 91 ? -5.626 -0.083 11.898 1.00 94.62 91 ARG A CA 1
ATOM 756 C C .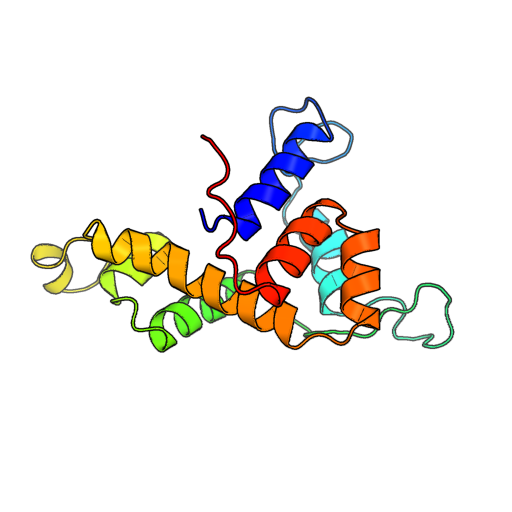 ARG A 1 91 ? -4.267 -0.756 12.057 1.00 94.62 91 ARG A C 1
ATOM 758 O O . ARG A 1 91 ? -4.028 -1.821 11.502 1.00 94.62 91 ARG A O 1
ATOM 765 N N . LEU A 1 92 ? -3.399 -0.145 12.848 1.00 94.00 92 LEU A N 1
ATOM 766 C CA . LEU A 1 92 ? -2.066 -0.641 13.142 1.00 94.00 92 LEU A CA 1
ATOM 767 C C . LEU A 1 92 ? -2.055 -1.729 14.239 1.00 94.00 92 LEU A C 1
ATOM 769 O O . LEU A 1 92 ? -0.994 -2.262 14.555 1.00 94.00 92 LEU A O 1
ATOM 773 N N . GLY A 1 93 ? -3.191 -2.074 14.850 1.00 92.56 93 GLY A N 1
ATOM 774 C CA . GLY A 1 93 ? -3.249 -3.025 15.968 1.00 92.56 93 GLY A CA 1
ATOM 775 C C . GLY A 1 93 ? -2.658 -2.475 17.274 1.00 92.56 93 GLY A C 1
ATOM 776 O O . GLY A 1 93 ? -2.262 -3.231 18.158 1.00 92.56 93 GLY A O 1
ATOM 777 N N . GLN A 1 94 ? -2.562 -1.151 17.407 1.00 91.94 94 GLN A N 1
ATOM 778 C CA . GLN A 1 94 ? -2.070 -0.471 18.603 1.00 91.94 94 GLN A CA 1
ATOM 779 C C . GLN A 1 94 ? -3.225 -0.077 19.526 1.00 91.94 94 GLN A C 1
ATOM 781 O O . GLN A 1 94 ? -4.279 0.379 19.086 1.00 91.94 94 GLN A O 1
ATOM 786 N N . LYS A 1 95 ? -2.999 -0.178 20.839 1.00 86.88 95 LYS A N 1
ATOM 787 C CA . LYS A 1 95 ? -3.943 0.319 21.848 1.00 86.88 95 LYS A CA 1
ATOM 788 C C . LYS A 1 95 ? -3.794 1.836 22.014 1.00 86.88 95 LYS A C 1
ATOM 790 O O . LYS A 1 95 ? -2.676 2.342 22.100 1.00 86.88 95 LYS A O 1
ATOM 795 N N . MET A 1 96 ? -4.918 2.548 22.114 1.00 89.19 96 MET A N 1
ATOM 796 C CA . MET A 1 96 ? -4.931 3.945 22.562 1.00 89.19 96 MET A CA 1
ATOM 797 C C . MET A 1 96 ? -4.495 4.032 24.028 1.00 89.19 96 MET A C 1
ATOM 799 O O . MET A 1 96 ? -4.897 3.202 24.848 1.00 89.19 96 MET A O 1
ATOM 803 N N . LYS A 1 97 ? -3.669 5.030 24.352 1.00 85.56 97 LYS A N 1
ATOM 804 C CA . LYS A 1 97 ? -3.239 5.325 25.726 1.00 85.56 97 LYS A CA 1
ATOM 805 C C . LYS A 1 97 ? -4.187 6.345 26.372 1.00 85.56 97 LYS A C 1
ATOM 807 O O . LYS A 1 97 ? -4.807 7.142 25.673 1.00 85.56 97 LYS A O 1
ATOM 812 N N . GLY A 1 98 ? -4.258 6.334 27.704 1.00 86.69 98 GLY A N 1
ATOM 813 C CA . GLY A 1 98 ? -5.002 7.322 28.491 1.00 86.69 98 GLY A CA 1
ATOM 814 C C . GLY A 1 98 ? -6.527 7.186 28.427 1.00 86.69 98 GLY A C 1
ATOM 815 O O . GLY A 1 98 ? -7.070 6.193 27.938 1.00 86.69 98 GLY A O 1
ATOM 816 N N . ILE A 1 99 ? -7.215 8.211 28.937 1.00 85.25 99 ILE A N 1
ATOM 817 C CA . ILE A 1 99 ? -8.675 8.226 29.100 1.00 85.25 99 ILE A CA 1
ATOM 818 C C . ILE A 1 99 ? -9.431 8.192 27.762 1.00 85.25 99 ILE A C 1
ATOM 820 O O . ILE A 1 99 ? -10.527 7.645 27.683 1.00 85.25 99 ILE A O 1
ATOM 824 N N . ALA A 1 100 ? -8.816 8.685 26.682 1.00 79.81 100 ALA A N 1
ATOM 825 C CA . ALA A 1 100 ? -9.402 8.684 25.343 1.00 79.81 100 ALA A CA 1
ATOM 826 C C . ALA A 1 100 ? -9.807 7.278 24.863 1.00 79.81 100 ALA A C 1
ATOM 828 O O . ALA A 1 100 ? -10.765 7.143 24.107 1.00 79.81 100 ALA A O 1
ATOM 829 N N . ARG A 1 101 ? -9.139 6.216 25.344 1.00 81.94 101 ARG A N 1
ATOM 830 C CA . ARG A 1 101 ? -9.510 4.824 25.034 1.00 81.94 101 ARG A CA 1
ATOM 831 C C . ARG A 1 101 ? -10.933 4.465 25.489 1.00 81.94 101 ARG A C 1
ATOM 833 O O . ARG A 1 101 ? -11.529 3.567 24.907 1.00 81.94 101 ARG A O 1
ATOM 840 N N . VAL A 1 102 ? -11.442 5.123 26.529 1.00 81.75 102 VAL A N 1
ATOM 841 C CA . VAL A 1 102 ? -12.774 4.864 27.098 1.00 81.75 102 VAL A CA 1
ATOM 842 C C . VAL A 1 102 ? -13.869 5.565 26.295 1.00 81.75 102 VAL A C 1
ATOM 844 O O . VAL A 1 102 ? -14.962 5.031 26.171 1.00 81.75 102 VAL A O 1
ATOM 847 N N . TYR A 1 103 ? -13.568 6.734 25.726 1.00 82.31 103 TYR A N 1
ATOM 848 C CA . TYR A 1 103 ? -14.573 7.602 25.106 1.00 82.31 103 TYR A CA 1
ATOM 849 C C . TYR A 1 103 ? -14.595 7.557 23.580 1.00 82.31 103 TYR A C 1
ATOM 851 O O . TYR A 1 103 ? -15.590 7.942 22.973 1.00 82.31 103 TYR A O 1
ATOM 859 N N . VAL A 1 104 ? -13.504 7.125 22.942 1.00 84.31 104 VAL A N 1
ATOM 860 C CA . VAL A 1 104 ? -13.376 7.195 21.486 1.00 84.31 104 VAL A CA 1
ATOM 861 C C . VAL A 1 104 ? -13.372 5.795 20.886 1.00 84.31 104 VAL A C 1
ATOM 863 O O . VAL A 1 104 ? -12.479 4.984 21.137 1.00 84.31 104 VAL A O 1
ATOM 866 N N . HIS A 1 105 ? -14.363 5.534 20.037 1.00 90.62 105 HIS A N 1
ATOM 867 C CA . HIS A 1 105 ? -14.501 4.290 19.289 1.00 90.62 105 HIS A CA 1
ATOM 868 C C . HIS A 1 105 ? -14.285 4.516 17.795 1.00 90.62 105 HIS A C 1
ATOM 870 O O . HIS A 1 105 ? -14.592 5.576 17.252 1.00 90.62 105 HIS A O 1
ATOM 876 N N . VAL A 1 106 ? -13.777 3.488 17.113 1.00 94.44 106 VAL A N 1
ATOM 877 C CA . VAL A 1 106 ? -13.636 3.517 15.656 1.00 94.44 106 VAL A CA 1
ATOM 878 C C . VAL A 1 106 ? -15.018 3.410 15.020 1.00 94.44 106 VAL A C 1
ATOM 880 O O . VAL A 1 106 ? -15.678 2.369 15.106 1.00 94.44 106 VAL A O 1
ATOM 883 N N . THR A 1 107 ? -15.438 4.469 14.337 1.00 95.62 107 THR A N 1
ATOM 884 C CA . THR A 1 107 ? -16.725 4.520 13.637 1.00 95.62 107 THR A CA 1
ATOM 885 C C . THR A 1 107 ? -16.630 3.906 12.232 1.00 95.62 107 THR A C 1
ATOM 887 O O . THR A 1 107 ? -15.532 3.764 11.683 1.00 95.62 107 THR A O 1
ATOM 890 N N . PRO A 1 108 ? -17.763 3.557 11.596 1.00 96.69 108 PRO A N 1
ATOM 891 C CA . PRO A 1 108 ? -17.777 3.163 10.186 1.00 96.69 108 PRO A CA 1
ATOM 892 C C . PRO A 1 108 ? -17.214 4.238 9.242 1.00 96.69 108 PRO A C 1
ATOM 894 O O . PRO A 1 108 ? -16.552 3.906 8.264 1.00 96.69 108 PRO A O 1
ATOM 897 N N . ALA A 1 109 ? -17.431 5.526 9.536 1.00 96.94 109 ALA A N 1
ATOM 898 C CA . ALA A 1 109 ? -16.850 6.625 8.762 1.00 96.94 109 ALA A CA 1
ATOM 899 C C . ALA A 1 109 ? -15.317 6.621 8.837 1.00 96.94 109 ALA A C 1
ATOM 901 O O . ALA A 1 109 ? -14.656 6.651 7.808 1.00 96.94 109 ALA A O 1
ATOM 902 N N . MET A 1 110 ? -14.750 6.460 10.036 1.00 97.19 110 MET A N 1
ATOM 903 C CA . MET A 1 110 ? -13.299 6.346 10.209 1.00 97.19 110 MET A CA 1
ATOM 904 C C . MET A 1 110 ? -12.712 5.117 9.501 1.00 97.19 110 MET A C 1
ATOM 906 O O . MET A 1 110 ? -11.594 5.176 8.998 1.00 97.19 110 MET A O 1
ATOM 910 N N . ARG A 1 111 ? -13.453 3.999 9.449 1.00 96.00 111 ARG A N 1
ATOM 911 C CA . ARG A 1 111 ? -13.038 2.811 8.684 1.00 96.00 111 ARG A CA 1
ATOM 912 C C . ARG A 1 111 ? -12.960 3.087 7.188 1.00 96.00 111 ARG A C 1
ATOM 914 O O . ARG A 1 111 ? -11.997 2.643 6.582 1.00 96.00 111 ARG A O 1
ATOM 921 N N . ARG A 1 112 ? -13.922 3.824 6.626 1.00 96.62 112 ARG A N 1
ATOM 922 C CA . ARG A 1 112 ? -13.878 4.257 5.221 1.00 96.62 112 ARG A CA 1
ATOM 923 C C . ARG A 1 112 ? -12.671 5.148 4.958 1.00 96.62 112 ARG A C 1
ATOM 925 O O . ARG A 1 112 ? -11.860 4.799 4.120 1.00 96.62 112 ARG A O 1
ATOM 932 N N . MET A 1 113 ? -12.427 6.149 5.807 1.00 97.31 113 MET A N 1
ATOM 933 C CA . MET A 1 113 ? -11.236 7.005 5.688 1.00 97.31 113 MET A CA 1
ATOM 934 C C . MET A 1 113 ? -9.913 6.216 5.666 1.00 97.31 113 MET A C 1
ATOM 936 O O . MET A 1 113 ? -9.006 6.564 4.922 1.00 97.31 113 MET A O 1
ATOM 940 N N . ILE A 1 114 ? -9.791 5.138 6.456 1.00 96.81 114 ILE A N 1
ATOM 941 C CA . ILE A 1 114 ? -8.601 4.264 6.445 1.00 96.81 114 ILE A CA 1
ATOM 942 C C . ILE A 1 114 ? -8.382 3.586 5.080 1.00 96.81 114 ILE A C 1
ATOM 944 O O . ILE A 1 114 ? -7.244 3.246 4.755 1.00 96.81 114 ILE A O 1
ATOM 948 N N . LEU A 1 115 ? -9.451 3.325 4.327 1.00 96.44 115 LEU A N 1
ATOM 949 C CA . LEU A 1 115 ? -9.396 2.700 3.006 1.00 96.44 115 LEU A CA 1
ATOM 950 C C . LEU A 1 115 ? -9.219 3.752 1.907 1.00 96.44 115 LEU A C 1
ATOM 952 O O . LEU A 1 115 ? -8.324 3.610 1.081 1.00 96.44 115 LEU A O 1
ATOM 956 N N . ASP A 1 116 ? -10.021 4.814 1.959 1.00 96.56 116 ASP A N 1
ATOM 957 C CA . ASP A 1 116 ? -10.117 5.832 0.913 1.00 96.56 116 ASP A CA 1
ATOM 958 C C . ASP A 1 116 ? -8.835 6.667 0.800 1.00 96.56 116 ASP A C 1
ATOM 960 O O . ASP A 1 116 ? -8.426 7.023 -0.303 1.00 96.56 116 ASP A O 1
ATOM 964 N N . ALA A 1 117 ? -8.169 6.963 1.923 1.00 96.44 117 ALA A N 1
ATOM 965 C CA . ALA A 1 117 ? -6.958 7.786 1.928 1.00 96.44 117 ALA A CA 1
ATOM 966 C C . ALA A 1 117 ? -5.786 7.123 1.163 1.00 96.44 117 ALA A C 1
ATOM 968 O O . ALA A 1 117 ? -5.300 7.714 0.194 1.00 96.44 117 ALA A O 1
ATOM 969 N N . PRO A 1 118 ? -5.360 5.882 1.489 1.00 95.25 118 PRO A N 1
ATOM 970 C CA . PRO A 1 118 ? -4.355 5.177 0.693 1.00 95.25 118 PRO A CA 1
ATOM 971 C C . PRO A 1 118 ? -4.772 4.950 -0.763 1.00 95.25 118 PRO A C 1
ATOM 973 O O . PRO A 1 118 ? -3.925 5.064 -1.644 1.00 95.25 118 PRO A O 1
ATOM 976 N N . GLU A 1 119 ? -6.052 4.656 -1.017 1.00 95.44 119 GLU A N 1
ATOM 977 C CA . GLU A 1 119 ? -6.569 4.457 -2.376 1.00 95.44 119 GLU A CA 1
ATOM 978 C C . GLU A 1 119 ? -6.415 5.733 -3.213 1.00 95.44 119 GLU A C 1
ATOM 980 O O . GLU A 1 119 ? -5.851 5.709 -4.301 1.00 95.44 119 GLU A O 1
ATOM 985 N N . THR A 1 120 ? -6.816 6.882 -2.667 1.00 94.62 120 THR A N 1
ATOM 986 C CA . THR A 1 120 ? -6.697 8.180 -3.346 1.00 94.62 120 THR A CA 1
ATOM 987 C C . THR A 1 120 ? -5.241 8.520 -3.658 1.00 94.62 120 THR A C 1
ATOM 989 O O . THR A 1 120 ? -4.933 8.982 -4.761 1.00 94.62 120 THR A O 1
ATOM 992 N N . ARG A 1 121 ? -4.328 8.269 -2.707 1.00 94.81 121 ARG A N 1
ATOM 993 C CA . ARG A 1 121 ? -2.885 8.466 -2.916 1.00 94.81 121 ARG A CA 1
ATOM 994 C C . ARG A 1 121 ? -2.344 7.563 -4.018 1.00 94.81 121 ARG A C 1
ATOM 996 O O . ARG A 1 121 ? 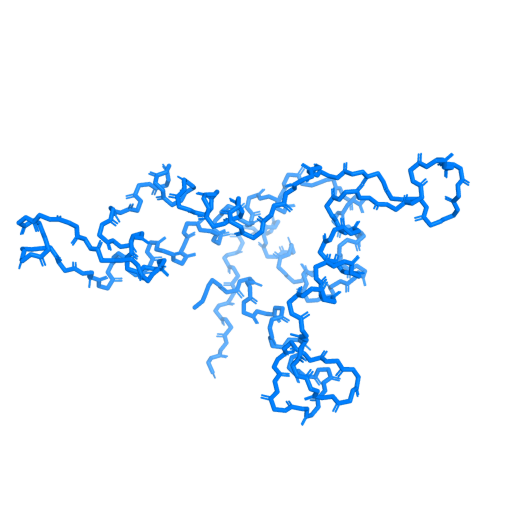-1.601 8.042 -4.869 1.00 94.81 121 ARG A O 1
ATOM 1003 N N . TRP A 1 122 ? -2.733 6.291 -4.024 1.00 94.31 122 TRP A N 1
ATOM 1004 C CA . TRP A 1 122 ? -2.350 5.343 -5.065 1.00 94.31 122 TRP A CA 1
ATOM 1005 C C . TRP A 1 122 ? -2.827 5.800 -6.448 1.00 94.31 122 TRP A C 1
ATOM 1007 O O . TRP A 1 122 ? -2.008 5.952 -7.353 1.00 94.31 122 TRP A O 1
ATOM 1017 N N . MET A 1 123 ? -4.110 6.133 -6.595 1.00 93.62 123 MET A N 1
ATOM 1018 C CA . MET A 1 123 ? -4.667 6.586 -7.874 1.00 93.62 123 MET A CA 1
ATOM 1019 C C . MET A 1 123 ? -3.995 7.865 -8.372 1.00 93.62 123 MET A C 1
ATOM 1021 O O . MET A 1 123 ? -3.636 7.974 -9.542 1.00 93.62 123 MET A O 1
ATOM 1025 N N . SER A 1 124 ? -3.744 8.809 -7.465 1.00 93.00 124 SER A N 1
ATOM 1026 C CA . SER A 1 124 ? -3.010 10.034 -7.789 1.00 93.00 124 SER A CA 1
ATOM 1027 C C . SER A 1 124 ? -1.573 9.737 -8.227 1.00 93.00 124 SER A C 1
ATOM 1029 O O . SER A 1 124 ? -1.077 10.376 -9.151 1.00 93.00 124 SER A O 1
ATOM 1031 N N . SER A 1 125 ? -0.913 8.748 -7.609 1.00 93.69 125 SER A N 1
ATOM 1032 C CA . SER A 1 125 ? 0.440 8.331 -7.994 1.00 93.69 125 SER A CA 1
ATOM 1033 C C . SER A 1 125 ? 0.495 7.729 -9.399 1.00 93.69 125 SER A C 1
ATOM 1035 O O . SER A 1 125 ? 1.456 7.974 -10.114 1.00 93.69 125 SER A O 1
ATOM 1037 N N . LEU A 1 126 ? -0.554 7.022 -9.833 1.00 93.75 126 LEU A N 1
ATOM 1038 C CA . LEU A 1 126 ? -0.640 6.469 -11.186 1.00 93.75 126 LEU A CA 1
ATOM 1039 C C . LEU A 1 126 ? -0.824 7.554 -12.257 1.00 93.75 126 LEU A C 1
ATOM 1041 O O . LEU A 1 126 ? -0.266 7.444 -13.349 1.00 93.75 126 LEU A O 1
ATOM 1045 N N . ILE A 1 127 ? -1.577 8.614 -11.946 1.00 90.81 127 ILE A N 1
ATOM 1046 C CA . ILE A 1 127 ? -1.840 9.724 -12.878 1.00 90.81 127 ILE A CA 1
ATOM 1047 C C . ILE A 1 127 ? -0.565 10.519 -13.183 1.00 90.81 127 ILE A C 1
ATOM 1049 O O . ILE A 1 127 ? -0.402 11.003 -14.301 1.00 90.81 127 ILE A O 1
ATOM 1053 N N . VAL A 1 128 ? 0.330 10.677 -12.203 1.00 94.12 128 VAL A N 1
ATOM 1054 C CA . VAL A 1 128 ? 1.555 11.480 -12.377 1.00 94.12 128 VAL A CA 1
ATOM 1055 C C . VAL A 1 128 ? 2.674 10.744 -13.116 1.00 94.12 128 VAL A C 1
ATOM 1057 O O . VAL A 1 128 ? 3.649 11.384 -13.505 1.00 94.12 128 VAL A O 1
ATOM 1060 N N . LEU A 1 129 ? 2.548 9.428 -13.315 1.00 94.06 129 LEU A N 1
ATOM 1061 C CA . LEU A 1 129 ? 3.507 8.645 -14.092 1.00 94.06 129 LEU A CA 1
ATOM 1062 C C . LEU A 1 129 ? 3.505 9.068 -15.563 1.00 94.06 129 LEU A C 1
ATOM 1064 O O . LEU A 1 129 ? 2.477 9.417 -16.147 1.00 94.06 129 LEU A O 1
ATOM 1068 N N . THR A 1 130 ? 4.671 8.981 -16.193 1.00 95.25 130 THR A N 1
ATOM 1069 C CA . THR A 1 130 ? 4.806 9.162 -17.638 1.00 95.25 130 THR A CA 1
ATOM 1070 C C . THR A 1 130 ? 4.081 8.047 -18.394 1.00 95.25 130 THR A C 1
ATOM 1072 O O . THR A 1 130 ? 3.880 6.943 -17.889 1.00 95.25 130 THR A O 1
ATOM 1075 N N . ARG A 1 131 ? 3.735 8.294 -19.665 1.00 92.56 131 ARG A N 1
ATOM 1076 C CA . ARG A 1 131 ? 3.111 7.263 -20.516 1.00 92.56 131 ARG A CA 1
ATOM 1077 C C . ARG A 1 131 ? 3.967 6.005 -20.654 1.00 92.56 131 ARG A C 1
ATOM 1079 O O . ARG A 1 131 ? 3.415 4.916 -20.752 1.00 92.56 131 ARG A O 1
ATOM 1086 N N . THR A 1 132 ? 5.290 6.157 -20.669 1.00 95.31 132 THR A N 1
ATOM 1087 C CA . THR A 1 132 ? 6.222 5.028 -20.749 1.00 95.31 132 THR A CA 1
ATOM 1088 C C . THR A 1 132 ? 6.186 4.196 -19.470 1.00 95.31 132 THR A C 1
ATOM 1090 O O . THR A 1 132 ? 6.064 2.978 -19.549 1.00 95.31 132 THR A O 1
ATOM 1093 N N . GLU A 1 133 ? 6.209 4.837 -18.299 1.00 94.06 133 GLU A N 1
ATOM 1094 C CA . GLU A 1 133 ? 6.097 4.144 -17.006 1.00 94.06 133 GLU A CA 1
ATOM 1095 C C . GLU A 1 133 ? 4.730 3.468 -16.846 1.00 94.06 133 GLU A C 1
ATOM 1097 O O . GLU A 1 133 ? 4.653 2.320 -16.417 1.00 94.06 133 GLU A O 1
ATOM 1102 N N . GLN A 1 134 ? 3.645 4.135 -17.251 1.00 94.44 134 GLN A N 1
ATOM 1103 C CA . GLN A 1 134 ? 2.310 3.532 -17.271 1.00 94.44 134 GLN A CA 1
ATOM 1104 C C . GLN A 1 134 ? 2.257 2.307 -18.193 1.00 94.44 134 GLN A C 1
ATOM 1106 O O . GLN A 1 134 ? 1.731 1.269 -17.797 1.00 94.44 134 GLN A O 1
ATOM 1111 N N . ALA A 1 135 ? 2.826 2.397 -19.401 1.00 93.81 135 ALA A N 1
ATOM 1112 C CA . ALA A 1 135 ? 2.881 1.271 -20.331 1.00 93.81 135 ALA A CA 1
ATOM 1113 C C . ALA A 1 135 ? 3.630 0.080 -19.715 1.00 93.81 135 ALA A C 1
ATOM 1115 O O . ALA A 1 135 ? 3.098 -1.031 -19.721 1.00 93.81 135 ALA A O 1
ATOM 1116 N N . GLN A 1 136 ? 4.790 0.331 -19.104 1.00 93.19 136 GLN A N 1
ATOM 1117 C CA . GLN A 1 136 ? 5.577 -0.684 -18.403 1.00 93.19 136 GLN A CA 1
ATOM 1118 C C . GLN A 1 136 ? 4.795 -1.325 -17.245 1.00 93.19 136 GLN A C 1
ATOM 1120 O O . GLN A 1 136 ? 4.752 -2.548 -17.129 1.00 93.19 136 GLN A O 1
ATOM 1125 N N . LEU A 1 137 ? 4.100 -0.529 -16.424 1.00 92.62 137 LEU A N 1
ATOM 1126 C CA . LEU A 1 137 ? 3.260 -1.070 -15.352 1.00 92.62 137 LEU A CA 1
ATOM 1127 C C . LEU A 1 137 ? 2.137 -1.960 -15.887 1.00 92.62 137 LEU A C 1
ATOM 1129 O O . LEU A 1 137 ? 1.872 -3.004 -15.302 1.00 92.62 137 LEU A O 1
ATOM 1133 N N . THR A 1 138 ? 1.487 -1.583 -16.989 1.00 94.31 138 THR A N 1
ATOM 1134 C CA . THR A 1 138 ? 0.420 -2.408 -17.586 1.00 94.31 138 THR A CA 1
ATOM 1135 C C . THR A 1 138 ? 0.929 -3.651 -18.307 1.00 94.31 138 THR A C 1
ATOM 1137 O O . THR A 1 138 ? 0.146 -4.568 -18.551 1.00 94.31 138 THR A O 1
ATOM 1140 N N . GLU A 1 139 ? 2.211 -3.691 -18.670 1.00 94.38 139 GLU A N 1
ATOM 1141 C CA . GLU A 1 139 ? 2.862 -4.902 -19.167 1.00 94.38 139 GLU A CA 1
ATOM 1142 C C . GLU A 1 139 ? 3.051 -5.908 -18.028 1.00 94.38 139 GLU A C 1
ATOM 1144 O O . GLU A 1 139 ? 2.722 -7.082 -18.184 1.00 94.38 139 GLU A O 1
ATOM 1149 N N . TRP A 1 140 ? 3.510 -5.438 -16.865 1.00 90.31 140 TRP A N 1
ATOM 1150 C CA . TRP A 1 140 ? 3.689 -6.280 -15.680 1.00 90.31 140 TRP A CA 1
ATOM 1151 C C . TRP A 1 140 ? 2.373 -6.666 -15.007 1.00 90.31 140 TRP A C 1
ATOM 1153 O O . TRP A 1 140 ? 2.239 -7.791 -14.533 1.00 90.31 140 TRP A O 1
ATOM 1163 N N . PHE A 1 141 ? 1.406 -5.749 -14.976 1.00 91.12 141 PHE A N 1
ATOM 1164 C CA . PHE A 1 141 ? 0.128 -5.907 -14.289 1.00 91.12 141 PHE A CA 1
ATOM 1165 C C . PHE A 1 141 ? -1.024 -5.543 -15.232 1.00 91.12 141 PHE A C 1
ATOM 1167 O O . PHE A 1 141 ? -1.521 -4.410 -15.214 1.00 91.12 141 PHE A O 1
ATOM 1174 N N . PRO A 1 142 ? -1.482 -6.491 -16.068 1.00 90.69 142 PRO A N 1
ATOM 1175 C CA . PRO A 1 142 ? -2.488 -6.219 -17.092 1.00 90.69 142 PRO A CA 1
ATOM 1176 C C . PRO A 1 142 ? -3.800 -5.630 -16.555 1.00 90.69 142 PRO A C 1
ATOM 1178 O O . PRO A 1 142 ? -4.434 -4.831 -17.248 1.00 90.69 142 PRO A O 1
ATOM 1181 N N . HIS A 1 143 ? -4.194 -5.961 -15.319 1.00 87.88 143 HIS A N 1
ATOM 1182 C CA . HIS A 1 143 ? -5.412 -5.436 -14.693 1.00 87.88 143 HIS A CA 1
ATOM 1183 C C . HIS A 1 143 ? -5.370 -3.909 -14.477 1.00 87.88 143 HIS A C 1
ATOM 1185 O O . HIS A 1 143 ? -6.417 -3.260 -14.471 1.00 87.88 143 HIS A O 1
ATOM 1191 N N . LEU A 1 144 ? -4.177 -3.305 -14.375 1.00 91.62 144 LEU A N 1
ATOM 1192 C CA . LEU A 1 144 ? -4.026 -1.852 -14.237 1.00 91.62 144 LEU A CA 1
ATOM 1193 C C . LEU A 1 144 ? -4.419 -1.087 -15.503 1.00 91.62 144 LEU A C 1
ATOM 1195 O O . LEU A 1 144 ? -4.653 0.116 -15.424 1.00 91.62 144 LEU A O 1
ATOM 1199 N N . ARG A 1 145 ? -4.526 -1.752 -16.662 1.00 91.50 145 ARG A N 1
ATOM 1200 C CA . ARG A 1 145 ? -4.952 -1.100 -17.907 1.00 91.50 145 ARG A CA 1
ATOM 1201 C C . ARG A 1 145 ? -6.335 -0.475 -17.754 1.00 91.50 145 ARG A C 1
ATOM 1203 O O . ARG A 1 145 ? -6.495 0.711 -18.006 1.00 91.50 145 ARG A O 1
ATOM 1210 N N . THR A 1 146 ? -7.295 -1.253 -17.258 1.00 89.00 146 THR A N 1
ATOM 1211 C CA . THR A 1 146 ? -8.659 -0.770 -17.008 1.00 89.00 146 THR A CA 1
ATOM 1212 C C . THR A 1 146 ? -8.671 0.349 -15.971 1.00 89.00 146 THR A C 1
ATOM 1214 O O . THR A 1 146 ? -9.358 1.344 -16.159 1.00 89.00 146 THR A O 1
ATOM 1217 N N . VAL A 1 147 ? -7.857 0.230 -14.916 1.00 89.38 147 VAL A N 1
ATOM 1218 C CA . VAL A 1 147 ? -7.742 1.260 -13.873 1.00 89.38 147 VAL A CA 1
ATOM 1219 C C . VAL A 1 147 ? -7.243 2.588 -14.454 1.00 89.38 147 VAL A C 1
ATOM 1221 O O . VAL A 1 147 ? -7.823 3.635 -14.181 1.00 89.38 147 VAL A O 1
ATOM 1224 N N . LEU A 1 148 ? -6.190 2.562 -15.274 1.00 90.38 148 LEU A N 1
ATOM 1225 C CA . LEU A 1 148 ? -5.636 3.759 -15.913 1.00 90.38 148 LEU A CA 1
ATOM 1226 C C . LEU A 1 148 ? -6.589 4.363 -16.951 1.00 90.38 148 LEU A C 1
ATOM 1228 O O . LEU A 1 148 ? -6.695 5.587 -17.035 1.00 90.38 148 LEU A O 1
ATOM 1232 N N . ASP A 1 149 ? -7.296 3.529 -17.715 1.00 89.62 149 ASP A N 1
ATOM 1233 C CA . ASP A 1 149 ? -8.309 3.987 -18.668 1.00 89.62 149 ASP A CA 1
ATOM 1234 C C . ASP A 1 149 ? -9.458 4.706 -17.944 1.00 89.62 149 ASP A C 1
ATOM 1236 O O . ASP A 1 149 ? -9.839 5.813 -18.332 1.00 89.62 149 ASP A O 1
ATOM 1240 N N . ASP A 1 150 ? -9.968 4.132 -16.851 1.00 87.56 150 ASP A N 1
ATOM 1241 C CA . ASP A 1 150 ? -11.016 4.742 -16.026 1.00 87.56 150 ASP A CA 1
ATOM 1242 C C . ASP A 1 150 ? -10.554 6.087 -15.440 1.00 87.56 150 ASP A C 1
ATOM 1244 O O . ASP A 1 150 ? -11.270 7.091 -15.545 1.00 87.56 150 ASP A O 1
ATOM 1248 N N . LEU A 1 151 ? -9.325 6.141 -14.909 1.00 85.94 151 LEU A N 1
ATOM 1249 C CA . LEU A 1 151 ? -8.724 7.366 -14.370 1.00 85.94 151 LEU A CA 1
ATOM 1250 C C . LEU A 1 151 ? -8.599 8.473 -15.424 1.00 85.94 151 LEU A C 1
ATOM 1252 O O . LEU A 1 151 ? -8.953 9.620 -15.145 1.00 85.94 151 LEU A O 1
ATOM 1256 N N . HIS A 1 152 ? -8.137 8.153 -16.637 1.00 83.81 152 HIS A N 1
ATOM 1257 C CA . HIS A 1 152 ? -8.030 9.131 -17.725 1.00 83.81 152 HIS A CA 1
ATOM 1258 C C . HIS A 1 152 ? -9.395 9.624 -18.215 1.00 83.81 152 HIS A C 1
ATOM 1260 O O . HIS A 1 152 ? -9.525 10.783 -18.609 1.00 83.81 152 HIS A O 1
ATOM 1266 N N . ASN A 1 153 ? -10.416 8.769 -18.159 1.00 83.62 153 ASN A N 1
ATOM 1267 C CA . ASN A 1 153 ? -11.780 9.102 -18.562 1.00 83.62 153 ASN A CA 1
ATOM 1268 C C . ASN A 1 153 ? -12.583 9.812 -17.457 1.00 83.62 153 ASN A C 1
ATOM 1270 O O . ASN A 1 153 ? -13.773 10.073 -17.640 1.00 83.62 153 ASN A O 1
ATOM 1274 N N . GLY A 1 154 ? -11.972 10.105 -16.300 1.00 71.19 154 GLY A N 1
ATOM 1275 C CA . GLY A 1 154 ? -12.655 10.706 -15.148 1.00 71.19 154 GLY A CA 1
ATOM 1276 C C . GLY A 1 154 ? -13.753 9.812 -14.561 1.00 71.19 154 GLY A C 1
ATOM 1277 O O . GLY A 1 154 ? -14.639 10.296 -13.856 1.00 71.19 154 GLY A O 1
ATOM 1278 N N . THR A 1 155 ? -13.716 8.516 -14.870 1.00 59.41 155 THR A N 1
ATOM 1279 C CA . THR A 1 155 ? -14.670 7.528 -14.374 1.00 59.41 155 THR A CA 1
ATOM 1280 C C . THR A 1 155 ? -14.111 6.967 -13.073 1.00 59.41 155 THR A C 1
ATOM 1282 O O . THR A 1 155 ? -12.971 6.517 -13.014 1.00 59.41 155 THR A O 1
ATOM 1285 N N . THR A 1 156 ? -14.883 7.026 -11.988 1.00 54.09 156 THR A N 1
ATOM 1286 C CA . THR A 1 156 ? -14.500 6.327 -10.755 1.00 54.09 156 THR A CA 1
ATOM 1287 C C . THR A 1 156 ? -14.450 4.828 -11.063 1.00 54.09 156 THR A C 1
ATOM 1289 O O . THR A 1 156 ? -15.423 4.340 -11.645 1.00 54.09 156 THR A O 1
ATOM 1292 N N . PRO A 1 157 ? -13.372 4.099 -10.704 1.00 50.44 157 PRO A N 1
ATOM 1293 C CA . PRO A 1 157 ? -13.279 2.673 -10.982 1.00 50.44 157 PRO A CA 1
ATOM 1294 C C . PRO A 1 157 ? -14.534 1.976 -10.477 1.00 50.44 157 PRO A C 1
ATOM 1296 O O . PRO A 1 157 ? -14.954 2.185 -9.333 1.00 50.44 157 PRO A O 1
ATOM 1299 N N . ARG A 1 158 ? -15.164 1.198 -11.357 1.00 45.09 158 ARG A N 1
ATOM 1300 C CA . ARG A 1 158 ? -16.360 0.420 -11.026 1.00 45.09 158 ARG A CA 1
ATOM 1301 C C . ARG A 1 158 ? -16.046 -0.431 -9.796 1.00 45.09 158 ARG A C 1
ATOM 1303 O O . ARG A 1 158 ? -15.030 -1.122 -9.792 1.00 45.09 158 ARG A O 1
ATOM 1310 N N . GLU A 1 159 ? -16.901 -0.374 -8.772 1.00 39.09 159 GLU A N 1
ATOM 1311 C CA . GLU A 1 159 ? -16.799 -1.268 -7.615 1.00 39.09 159 GLU A CA 1
ATOM 1312 C C . GLU A 1 159 ? -16.605 -2.705 -8.117 1.00 39.09 159 GLU A C 1
ATOM 1314 O O . GLU A 1 159 ? -17.427 -3.217 -8.882 1.00 39.09 159 GLU A O 1
ATOM 1319 N N . ILE A 1 160 ? -15.486 -3.322 -7.728 1.00 38.00 160 ILE A N 1
ATOM 1320 C CA . ILE A 1 160 ? -15.226 -4.736 -7.993 1.00 38.00 160 ILE A CA 1
ATOM 1321 C C . ILE A 1 160 ? -16.343 -5.507 -7.271 1.00 38.00 160 ILE A C 1
ATOM 1323 O O . ILE A 1 160 ? -16.516 -5.306 -6.063 1.00 38.00 160 ILE A O 1
ATOM 1327 N N . PRO A 1 161 ? -17.161 -6.309 -7.979 1.00 30.52 161 PRO A N 1
ATOM 1328 C CA . PRO A 1 161 ? -18.261 -7.022 -7.351 1.00 30.52 161 PRO A CA 1
ATOM 1329 C C . PRO A 1 161 ? -17.714 -8.029 -6.333 1.00 30.52 161 PRO A C 1
ATOM 1331 O O . PRO A 1 161 ? -16.724 -8.707 -6.597 1.00 30.52 161 PRO A O 1
ATOM 1334 N N . ALA A 1 162 ? -18.366 -8.057 -5.169 1.00 36.72 162 ALA A N 1
ATOM 1335 C CA . ALA A 1 162 ? -18.037 -8.884 -4.009 1.00 36.72 162 ALA A CA 1
ATOM 1336 C C . ALA A 1 162 ? -18.112 -10.396 -4.263 1.00 36.72 162 ALA A C 1
ATOM 1338 O O . ALA A 1 162 ? -18.912 -10.819 -5.131 1.00 36.72 162 ALA A O 1
#

Secondary structure (DSSP, 8-state):
--HHHHHHHHHHHHT---S-SSB-TTSPBPPHHHHIIIIIHHHHH-B-TT-TTSTT-B--SSTT--HHHHHHHHHHHHHHTT--HHHHHHHTTPPPPSTHHHH----HHHHHHHHHHHHHHHHHHHHTS-HHHHHHHHHH-TTHHHHHHHHHTTPPPPPPP-

Sequence (162 aa):
MPPSIAAFYEELLDSHRHPFVLCNPEGKPWRRSNFRQRYWWPAWDGQDMDNPCADDHVPPSLPWFTFNEGRHTHSTWLAEDGVPEVARRARLGQKMKGIARVYVHVTPAMRRMILDAPETRWMSSLIVLTRTEQAQLTEWFPHLRTVLDDLHNGTTPREIPA

pLDDT: mean 89.33, std 11.21, range [30.52, 98.19]

Foldseek 3Di:
DQPVVVVVLVVQCVVDPAPDSCADPVNHHDDPVCCCVPPVQCQACWPPPVCCPDPRTGHHPHHPDDPVNVLVVLLVQLVVLVQDPQLNCVVSVHQDDDPCSVVDDCDPVSVVSSRVSVNVVVLVVLVPDDPVVNVVVCVVPVVCVLVVVCSVVVHDPDPDDD

=== Feature glossary ===
Annotated list of the representations used here:

Nearest PDB structures. The Foldseek neighbor list gives the closest experimentally determined structures in the PDB, ranked by structural alignment. TM-score near 1 means near-identical fold; near 0.3 means only rough topology match. This is how one finds what a novel AlphaFold prediction most resembles in the solved-structure universe.

Foldseek 3Di. Foldseek's 3Di representation compresses backbone geometry into a per-residue letter drawn from a learned twenty-state alphabet. It captures the tertiary interaction pattern around each residue — which residues are packed against it in space, regardless of where they are in sequence.

Radius of gyration, Cα contacts, bounding box. Radius of gyration (Rg) is the root-mean-square distance of Cα atoms from their centroid — a single number for overall size and compactness. A globular domain of N residues has Rg ≈ 2.2·N^0.38 Å; an extended or disordered chain has a much larger Rg. The Cα contact count is the number of residue pairs whose Cα atoms are within 8 Å and are more than four positions apart in sequence — a standard proxy for tertiary packing density. The bounding box is the smallest axis-aligned box enclosing all Cα atoms.

InterPro / GO / CATH / organism. The annotation block draws on four external resources. InterPro: which protein families and domains the sequence belongs to. GO: standardized terms for what the protein does, what process it participates in, and where in the cell it acts. CATH: which structural fold it has in the CATH hierarchy. Organism: the species of origin.

mmCIF coordinates. The mmCIF block holds the 3D Cartesian coordinates of each backbone atom (N, Cα, C, O) in ångströms. mmCIF is the PDB's canonical archive format — a tagged-loop text representation of the atomic model.

pLDDT. pLDDT is the predicted lDDT-Cα score: AlphaFold's confidence that the local environment of each residue (all inter-atomic distances within 15 Å) is correctly placed. It is a per-residue number between 0 and 100, with higher meaning more reliable.

Backbone torsions (φ/ψ). φ (phi) and ψ (psi) are the two rotatable backbone dihedrals per residue: φ is the C(i-1)–N–Cα–C torsion, ψ is the N–Cα–C–N(i+1) torsion, both in degrees on (−180°, 180°]. α-helical residues cluster near (−60°, −45°); β-strand residues near (−120°, +130°). A Ramachandran plot is simply a scatter of (φ, ψ) for every residue.

B-factor. For experimental (PDB) structures, the B-factor (temperature factor) quantifies the positional spread of each atom in the crystal — a combination of thermal vibration and static disorder — in units of Å². High B-factors mark flexible loops or poorly resolved regions; low B-factors mark the rigid, well-ordered core.

Secondary structure (3-state, P-SEA). SS3 is a coarse helix/strand/coil call (letters a/b/c) made by the P-SEA algorithm from inter-Cα distances and dihedrals. It is less detailed than DSSP but needs only Cα positions.

Predicted aligned error. Predicted aligned error is AlphaFold's pairwise confidence. Unlike pLDDT (per-residue), PAE is per-residue-pair and captures whether two parts of the structure are correctly placed relative to each other. Units are ångströms of expected positional error.

Solvent-accessible surface area. Solvent-accessible surface area (SASA) is the area in Å² traced out by the centre of a 1.4 Å probe sphere (a water molecule) rolled over the protein's van der Waals surface (Shrake–Rupley / Lee–Richards construction). Buried residues have near-zero SASA; fully exposed residues can exceed 200 Å². The total SASA scales roughly with the number of surface residues.

Secondary structure (8-state, DSSP). The SS8 string is DSSP's per-residue secondary-structure call. α-helix (H) means an i→i+4 H-bond ladder; β-strand (E) means the residue participates in a β-sheet; 3₁₀ (G) and π (I) are tighter and wider helices; T/S are turns/bends; '-' is loop.

Rendered structure images. Structure images are PyMOL renders from six orthogonal camera directions. Cartoon representation draws helices as coils and strands as arrows; sticks shows the backbone as bonds; surface shows the solvent-excluded envelope. Rainbow coloring maps sequence position to hue (blue→red, N→C); chain coloring assigns a distinct color per polypeptide.

Sequence. The amino-acid sequence is the protein's primary structure: the linear order of residues from the N-terminus to the C-terminus, written in one-letter code. Everything else here — the 3D coordinates, the secondary structure, the domain annotations — is ultimately a consequence of this string.

Contact-map, Ramachandran, and PAE plots. Three diagnostic plots accompany the record. The Cα contact map visualizes the tertiary structure as a 2D adjacency matrix (8 Å cutoff, sequence-local contacts suppressed). The Ramachandran plot shows the distribution of backbone (φ, ψ) torsions, with points in the α and β basins reflecting secondary structure content. The PAE plot shows AlphaFold's inter-residue confidence as a color matrix.